Protein AF-A0A8S8XPI4-F1 (afdb_monomer_lite)

Secondary structure (DSSP, 8-state):
--HHHHHHHHHHTS-GGGGG-HHHHHHHHHHHTTTT--TT--HHHHHHHHHHHT-S------HHHHHHHHHHHHHHHTT-HHHHHHHHHHHHHHT-HHHHHHHHHHHHHS-HHHHT--HHHHHHHH--SS--HHHHHHHHHHHHHTTPPPPPHHHHHHHHT---

pLDDT: mean 89.31, std 11.93, range [50.69, 98.44]

Structure (mmCIF, N/CA/C/O backbone):
data_AF-A0A8S8XPI4-F1
#
_entry.id   AF-A0A8S8XPI4-F1
#
loop_
_atom_site.group_PDB
_atom_site.id
_atom_site.type_symbol
_atom_site.label_atom_id
_atom_site.label_alt_id
_atom_site.label_comp_id
_atom_site.label_asym_id
_atom_site.label_entity_id
_atom_site.label_seq_id
_atom_site.pdbx_PDB_ins_code
_atom_site.Cartn_x
_atom_site.Cartn_y
_atom_site.Cartn_z
_atom_site.occupancy
_atom_site.B_iso_or_equiv
_atom_site.auth_seq_id
_atom_site.auth_comp_id
_atom_site.auth_asym_id
_atom_site.auth_atom_id
_atom_site.pdbx_PDB_model_num
ATOM 1 N N . MET A 1 1 ? -1.863 -5.260 26.553 1.00 55.75 1 MET A N 1
ATOM 2 C CA . MET A 1 1 ? -2.569 -5.807 25.374 1.00 55.75 1 MET A CA 1
ATOM 3 C C . MET A 1 1 ? -1.590 -5.828 24.213 1.00 55.75 1 MET A C 1
ATOM 5 O O . MET A 1 1 ? -0.800 -4.896 24.119 1.00 55.75 1 MET A O 1
ATOM 9 N N . SER A 1 2 ? -1.575 -6.885 23.397 1.00 80.94 2 SER A N 1
ATOM 10 C CA . SER A 1 2 ? -0.706 -6.939 22.209 1.00 80.94 2 SER A CA 1
ATOM 11 C C . SER A 1 2 ? -1.088 -5.824 21.232 1.00 80.94 2 SER A C 1
ATOM 13 O O . SER A 1 2 ? -2.277 -5.561 21.057 1.00 80.94 2 SER A O 1
ATOM 15 N N . GLY A 1 3 ? -0.104 -5.186 20.592 1.00 82.06 3 GLY A N 1
ATOM 16 C CA . GLY A 1 3 ? -0.335 -4.135 19.594 1.00 82.06 3 GLY A CA 1
ATOM 17 C C . GLY A 1 3 ? -1.264 -4.569 18.455 1.00 82.06 3 GLY A C 1
ATOM 18 O O . GLY A 1 3 ? -2.069 -3.773 17.983 1.00 82.06 3 GLY A O 1
ATOM 19 N N . VAL A 1 4 ? -1.222 -5.857 18.102 1.00 88.12 4 VAL A N 1
ATOM 20 C CA . VAL A 1 4 ? -2.095 -6.479 17.096 1.00 88.12 4 VAL A CA 1
ATOM 21 C C . VAL A 1 4 ? -3.567 -6.455 17.518 1.00 88.12 4 VAL A C 1
ATOM 23 O O . VAL A 1 4 ? -4.424 -6.144 16.704 1.00 88.12 4 VAL A O 1
ATOM 26 N N . LEU A 1 5 ? -3.874 -6.728 18.792 1.00 90.00 5 LEU A N 1
ATOM 27 C CA . LEU A 1 5 ? -5.263 -6.743 19.274 1.00 90.00 5 LEU A CA 1
ATOM 28 C C . LEU A 1 5 ? -5.885 -5.344 19.237 1.00 90.00 5 LEU A C 1
ATOM 30 O O . LEU A 1 5 ? -7.033 -5.189 18.841 1.00 90.00 5 LEU A O 1
ATOM 34 N N . VAL A 1 6 ? -5.107 -4.327 19.616 1.00 93.31 6 VAL A N 1
ATOM 35 C CA . VAL A 1 6 ? -5.551 -2.925 19.570 1.00 93.31 6 VAL A CA 1
ATOM 36 C C . VAL A 1 6 ? -5.778 -2.478 18.125 1.00 93.31 6 VAL A C 1
ATOM 38 O O . VAL A 1 6 ? -6.725 -1.748 17.840 1.00 93.31 6 VAL A O 1
ATOM 41 N N . LEU A 1 7 ? -4.922 -2.925 17.202 1.00 95.62 7 LEU A N 1
ATOM 42 C CA . LEU A 1 7 ? -5.097 -2.671 15.777 1.00 95.62 7 LEU A CA 1
ATOM 43 C C . LEU A 1 7 ? -6.379 -3.315 15.249 1.00 95.62 7 LEU A C 1
ATOM 45 O O . LEU A 1 7 ? -7.143 -2.644 14.563 1.00 95.62 7 LEU A O 1
ATOM 49 N N . ASP A 1 8 ? -6.618 -4.584 15.565 1.00 95.38 8 ASP A N 1
ATOM 50 C CA . ASP A 1 8 ? -7.816 -5.291 15.114 1.00 95.38 8 ASP A CA 1
ATOM 51 C C . ASP A 1 8 ? -9.088 -4.603 15.611 1.00 95.38 8 ASP A C 1
ATOM 53 O O . ASP A 1 8 ? -9.970 -4.307 14.808 1.00 95.38 8 ASP A O 1
ATOM 57 N N . GLU A 1 9 ? -9.143 -4.238 16.894 1.00 96.56 9 GLU A N 1
ATOM 58 C CA . GLU A 1 9 ? -10.267 -3.490 17.465 1.00 96.56 9 GLU A CA 1
ATOM 59 C C . GLU A 1 9 ? -10.474 -2.143 16.748 1.00 96.56 9 GLU A C 1
ATOM 61 O O . GLU A 1 9 ? -11.595 -1.789 16.368 1.00 96.56 9 GLU A O 1
ATOM 66 N N . PHE A 1 10 ? -9.389 -1.407 16.482 1.00 97.38 10 PHE A N 1
ATOM 67 C CA . PHE A 1 10 ? -9.453 -0.158 15.725 1.00 97.38 10 PHE A CA 1
ATOM 68 C C . PHE A 1 10 ? -10.005 -0.369 14.310 1.00 97.38 10 PHE A C 1
ATOM 70 O O . PHE A 1 10 ? -10.870 0.398 13.877 1.00 97.38 10 PHE A O 1
ATOM 77 N N . LEU A 1 11 ? -9.529 -1.385 13.588 1.00 96.81 11 LEU A N 1
ATOM 78 C CA . LEU A 1 11 ? -9.939 -1.681 12.215 1.00 96.81 11 LEU A CA 1
ATOM 79 C C . LEU A 1 11 ? -11.391 -2.175 12.142 1.00 96.81 11 LEU A C 1
ATOM 81 O O . LEU A 1 11 ? -12.140 -1.764 11.253 1.00 96.81 11 LEU A O 1
ATOM 85 N N . GLU A 1 12 ? -11.820 -3.002 13.093 1.00 95.81 12 GLU A N 1
ATOM 86 C CA . GLU A 1 12 ? -13.197 -3.493 13.203 1.00 95.81 12 GLU A CA 1
ATOM 87 C C . GLU A 1 12 ? -14.186 -2.385 13.583 1.00 95.81 12 GLU A C 1
ATOM 89 O O . GLU A 1 12 ? -15.329 -2.388 13.117 1.00 95.81 12 GLU A O 1
ATOM 94 N N . SER A 1 13 ? -13.744 -1.389 14.357 1.00 96.62 13 SER A N 1
ATOM 95 C CA . SER A 1 13 ? -14.573 -0.229 14.710 1.00 96.62 13 SER A CA 1
ATOM 96 C C . SER A 1 13 ? -14.891 0.686 13.514 1.00 96.62 13 SER A C 1
ATOM 98 O O . SER A 1 13 ? -15.808 1.513 13.583 1.00 96.62 13 SER A O 1
ATOM 100 N N . GLN A 1 14 ? -14.168 0.552 12.393 1.00 97.31 14 GLN A N 1
ATOM 101 C CA . GLN A 1 14 ? -14.339 1.435 11.243 1.00 97.31 14 GLN A CA 1
ATOM 102 C C . GLN A 1 14 ? -15.680 1.197 10.534 1.00 97.31 14 GLN A C 1
ATOM 104 O O . GLN A 1 14 ? -16.047 0.069 10.194 1.00 97.31 14 GLN A O 1
ATOM 109 N N . PRO A 1 15 ? -16.431 2.261 10.199 1.00 94.81 15 PRO A N 1
ATOM 110 C CA . PRO A 1 15 ? -17.727 2.089 9.569 1.00 94.81 15 PRO A CA 1
ATOM 111 C C . PRO A 1 15 ? -17.552 1.604 8.128 1.00 94.81 15 PRO A C 1
ATOM 113 O O . PRO A 1 15 ? -16.850 2.239 7.347 1.00 94.81 15 PRO A O 1
ATOM 116 N N . LYS A 1 16 ? -18.302 0.574 7.709 1.00 91.75 16 LYS A N 1
ATOM 117 C CA . LYS A 1 16 ? -18.238 -0.049 6.361 1.00 91.75 16 LYS A CA 1
ATOM 118 C C . LYS A 1 16 ? -18.164 0.937 5.182 1.00 91.75 16 LYS A C 1
ATOM 120 O O . LYS A 1 16 ? -17.578 0.641 4.145 1.00 91.75 16 LYS A O 1
ATOM 125 N N . ARG A 1 17 ? -18.747 2.134 5.327 1.00 92.81 17 ARG A N 1
ATOM 126 C CA . ARG A 1 17 ? -18.700 3.221 4.332 1.00 92.81 17 ARG A CA 1
ATOM 127 C C . ARG A 1 17 ? -17.287 3.725 4.001 1.00 92.81 17 ARG A C 1
ATOM 129 O O . ARG A 1 17 ? -17.150 4.421 2.996 1.00 92.81 17 ARG A O 1
ATOM 136 N N . VAL A 1 18 ? -16.267 3.446 4.818 1.00 95.31 18 VAL A N 1
ATOM 137 C CA . VAL A 1 18 ? -14.879 3.843 4.517 1.00 95.31 18 VAL A CA 1
ATOM 138 C C . VAL A 1 18 ? -14.356 3.129 3.273 1.00 95.31 18 VAL A C 1
ATOM 140 O O . VAL A 1 18 ? -13.748 3.784 2.434 1.00 95.31 18 VAL A O 1
ATOM 143 N N . HIS A 1 19 ? -14.734 1.863 3.054 1.00 94.56 19 HIS A N 1
ATOM 144 C CA . HIS A 1 19 ? -14.336 1.077 1.874 1.00 94.56 19 HIS A CA 1
ATOM 145 C C . HIS A 1 19 ? -14.942 1.568 0.554 1.00 94.56 19 HIS A C 1
ATOM 147 O O . HIS A 1 19 ? -14.564 1.097 -0.510 1.00 94.56 19 HIS A O 1
ATOM 153 N N . LYS A 1 20 ? -15.853 2.549 0.594 1.00 94.31 20 LYS A N 1
ATOM 154 C CA . LYS A 1 20 ? -16.388 3.207 -0.608 1.00 94.31 20 LYS A CA 1
ATOM 155 C C . LYS A 1 20 ? -15.500 4.354 -1.108 1.00 94.31 20 LYS A C 1
ATOM 157 O O . LYS A 1 20 ? -15.843 5.007 -2.088 1.00 94.31 20 LYS A O 1
ATOM 162 N N . SER A 1 21 ? -14.412 4.689 -0.409 1.00 96.38 21 SER A N 1
ATOM 163 C CA . SER A 1 21 ? -13.570 5.836 -0.754 1.00 96.38 21 SER A CA 1
ATOM 164 C C . SER A 1 21 ? -12.109 5.606 -0.389 1.00 96.38 21 SER A C 1
ATOM 166 O O . SER A 1 21 ? -11.760 5.523 0.786 1.00 96.38 21 SER A O 1
ATOM 168 N N . HIS A 1 22 ? -11.240 5.632 -1.401 1.00 97.50 22 HIS A N 1
ATOM 169 C CA . HIS A 1 22 ? -9.793 5.497 -1.219 1.00 97.50 22 HIS A CA 1
ATOM 170 C C . HIS A 1 22 ? -9.244 6.590 -0.296 1.00 97.50 22 HIS A C 1
ATOM 172 O O . HIS A 1 22 ? -8.438 6.303 0.574 1.00 97.50 22 HIS A O 1
ATOM 178 N N . ARG A 1 23 ? -9.763 7.823 -0.386 1.00 97.69 23 ARG A N 1
ATOM 179 C CA . ARG A 1 23 ? -9.364 8.930 0.501 1.00 97.69 23 ARG A CA 1
ATOM 180 C C . ARG A 1 23 ? -9.719 8.679 1.964 1.00 97.69 23 ARG A C 1
ATOM 182 O O . ARG A 1 23 ? -8.986 9.103 2.849 1.00 97.69 23 ARG A O 1
ATOM 189 N N . LYS A 1 24 ? -10.852 8.017 2.235 1.00 97.69 24 LYS A N 1
ATOM 190 C CA . LYS A 1 24 ? -11.227 7.641 3.608 1.00 97.69 24 LYS A CA 1
ATOM 191 C C . LYS A 1 24 ? -10.327 6.520 4.114 1.00 97.69 24 LYS A C 1
ATOM 193 O O . LYS A 1 24 ? -9.806 6.646 5.215 1.00 97.69 24 LYS A O 1
ATOM 198 N N . LEU A 1 25 ? -10.087 5.493 3.298 1.00 97.94 25 LEU A N 1
ATOM 199 C CA . LEU A 1 25 ? -9.149 4.421 3.643 1.00 97.94 25 LEU A CA 1
ATOM 200 C C . LEU A 1 25 ? -7.736 4.956 3.897 1.00 97.94 25 LEU A C 1
ATOM 202 O O . LEU A 1 25 ? -7.134 4.595 4.896 1.00 97.94 25 LEU A O 1
ATOM 206 N N . ALA A 1 26 ? -7.240 5.884 3.077 1.00 98.00 26 ALA A N 1
ATOM 207 C CA . ALA A 1 26 ? -5.919 6.485 3.250 1.00 98.00 26 ALA A CA 1
ATOM 208 C C . ALA A 1 26 ? -5.761 7.235 4.586 1.00 98.00 26 ALA A C 1
ATOM 210 O O . ALA A 1 26 ? -4.646 7.320 5.105 1.00 98.00 26 ALA A O 1
ATOM 211 N N . ARG A 1 27 ? -6.853 7.781 5.147 1.00 97.88 27 ARG A N 1
ATOM 212 C CA . ARG A 1 27 ? -6.864 8.384 6.492 1.00 97.88 27 ARG A CA 1
ATOM 213 C C . ARG A 1 27 ? -6.853 7.315 7.579 1.00 97.88 27 ARG A C 1
ATOM 215 O O . ARG A 1 27 ? -5.968 7.347 8.421 1.00 97.88 27 ARG A O 1
ATOM 222 N N . VAL A 1 28 ? -7.754 6.335 7.487 1.00 98.00 28 VAL A N 1
ATOM 223 C CA . VAL A 1 28 ? -7.835 5.204 8.431 1.00 98.00 28 VAL A CA 1
ATOM 224 C C . VAL A 1 28 ? -6.490 4.491 8.548 1.00 98.00 28 VAL A C 1
ATOM 226 O O . VAL A 1 28 ? -5.975 4.289 9.637 1.00 98.00 28 VAL A O 1
ATOM 229 N N . VAL A 1 29 ? -5.880 4.165 7.414 1.00 97.50 29 VAL A N 1
ATOM 230 C CA . VAL A 1 29 ? -4.572 3.513 7.348 1.00 97.50 29 VAL A CA 1
ATOM 231 C C . VAL A 1 29 ? -3.478 4.378 7.988 1.00 97.50 29 VAL A C 1
ATOM 233 O O . VAL A 1 29 ? -2.638 3.872 8.726 1.00 97.50 29 VAL A O 1
ATOM 236 N N . ARG A 1 30 ? -3.505 5.700 7.763 1.00 96.56 30 ARG A N 1
ATOM 237 C CA . ARG A 1 30 ? -2.521 6.627 8.343 1.00 96.56 30 ARG A CA 1
ATOM 238 C C . ARG A 1 30 ? -2.616 6.720 9.867 1.00 96.56 30 ARG A C 1
ATOM 240 O O . ARG A 1 30 ? -1.595 6.971 10.511 1.00 96.56 30 ARG A O 1
ATOM 247 N N . GLU A 1 31 ? -3.821 6.552 10.406 1.00 96.50 31 GLU A N 1
ATOM 248 C CA . GLU A 1 31 ? -4.108 6.446 11.840 1.00 96.50 31 GLU A CA 1
ATOM 249 C C . GLU A 1 31 ? -3.747 5.061 12.398 1.00 96.50 31 GLU A C 1
ATOM 251 O O . GLU A 1 31 ? -3.311 4.968 13.542 1.00 96.50 31 GLU A O 1
ATOM 256 N N . ALA A 1 32 ? -3.857 4.008 11.582 1.00 96.69 32 ALA A N 1
ATOM 257 C CA . ALA A 1 32 ? -3.524 2.637 11.961 1.00 96.69 32 ALA A CA 1
ATOM 258 C C . ALA A 1 32 ? -2.014 2.389 12.096 1.00 96.69 32 ALA A C 1
ATOM 260 O O . ALA A 1 32 ? -1.602 1.631 12.964 1.00 96.69 32 ALA A O 1
ATOM 261 N N . TYR A 1 33 ? -1.178 3.031 11.274 1.00 94.88 33 TYR A N 1
ATOM 262 C CA . TYR A 1 33 ? 0.277 2.824 11.283 1.00 94.88 33 TYR A CA 1
ATOM 263 C C . TYR A 1 33 ? 0.961 2.902 12.658 1.00 94.88 33 TYR A C 1
ATOM 265 O O . TYR A 1 33 ? 1.755 2.012 12.958 1.00 94.88 33 TYR A O 1
ATOM 273 N N . PRO A 1 34 ? 0.719 3.915 13.511 1.00 92.25 34 PRO A N 1
ATOM 274 C CA . PRO A 1 34 ? 1.345 3.960 14.831 1.00 92.25 34 PRO A CA 1
ATOM 275 C C . PRO A 1 34 ? 0.801 2.905 15.810 1.00 92.25 34 PRO A C 1
ATOM 277 O O . PRO A 1 34 ? 1.402 2.695 16.864 1.00 92.25 34 PRO A O 1
ATOM 280 N N . ILE A 1 35 ? -0.326 2.250 15.509 1.00 92.06 35 ILE A N 1
ATOM 281 C CA . ILE A 1 35 ? -0.915 1.244 16.394 1.00 92.06 35 ILE A CA 1
ATOM 282 C C . ILE A 1 35 ? -0.041 -0.009 16.365 1.00 92.06 35 ILE A C 1
ATOM 284 O O . ILE A 1 35 ? 0.243 -0.570 15.313 1.00 92.06 35 ILE A O 1
ATOM 288 N N . GLY A 1 36 ? 0.409 -0.446 17.538 1.00 82.38 36 GLY A N 1
ATOM 289 C CA . GLY A 1 36 ? 1.301 -1.598 17.663 1.00 82.38 36 GLY A CA 1
ATOM 290 C C . GLY A 1 36 ? 2.773 -1.303 17.378 1.00 82.38 36 GLY A C 1
ATOM 291 O O . GLY A 1 36 ? 3.589 -2.216 17.476 1.00 82.38 36 GLY A O 1
ATOM 292 N N . VAL A 1 37 ? 3.135 -0.040 17.125 1.00 84.69 37 VAL A N 1
ATOM 293 C CA . VAL A 1 37 ? 4.536 0.389 17.145 1.00 84.69 37 VAL A CA 1
ATOM 294 C C . VAL A 1 37 ? 5.087 0.243 18.572 1.00 84.69 37 VAL A C 1
ATOM 296 O O . VAL A 1 37 ? 4.533 0.841 19.500 1.00 84.69 37 VAL A O 1
ATOM 299 N N . PRO A 1 38 ? 6.167 -0.533 18.793 1.00 75.75 38 PRO A N 1
ATOM 300 C CA . PRO A 1 38 ? 6.763 -0.677 20.115 1.00 75.75 38 PRO A CA 1
ATOM 301 C C . PRO A 1 38 ? 7.211 0.672 20.693 1.00 75.75 38 PRO A C 1
ATOM 303 O O . PRO A 1 38 ? 7.845 1.476 20.013 1.00 75.75 38 PRO A O 1
ATOM 306 N N . ALA A 1 39 ? 6.953 0.900 21.984 1.00 66.81 39 ALA A N 1
ATOM 307 C CA . ALA A 1 39 ? 7.248 2.168 22.665 1.00 66.81 39 ALA A CA 1
ATOM 308 C C . ALA A 1 39 ? 8.739 2.583 22.646 1.00 66.81 39 ALA A C 1
ATOM 310 O O . ALA A 1 39 ? 9.059 3.736 22.923 1.00 66.81 39 ALA A O 1
ATOM 311 N N . LEU A 1 40 ? 9.646 1.655 22.318 1.00 60.53 40 LEU A N 1
ATOM 312 C CA . LEU A 1 40 ? 11.096 1.863 22.257 1.00 60.53 40 LEU A CA 1
ATOM 313 C C . LEU A 1 40 ? 11.621 2.261 20.867 1.00 60.53 40 LEU A C 1
ATOM 315 O O . LEU A 1 40 ? 12.836 2.355 20.693 1.00 60.53 40 LEU A O 1
ATOM 319 N N . ILE A 1 41 ? 10.762 2.519 19.873 1.00 61.44 41 ILE A N 1
ATOM 320 C CA . ILE A 1 41 ? 11.241 3.081 18.605 1.00 61.44 41 ILE A CA 1
ATOM 321 C C . ILE A 1 41 ? 11.746 4.506 18.852 1.00 61.44 41 ILE A C 1
ATOM 323 O O . ILE A 1 41 ? 10.984 5.430 19.139 1.00 61.44 41 ILE A O 1
ATOM 327 N N . MET A 1 42 ? 13.065 4.682 18.735 1.00 55.97 42 MET A N 1
ATOM 328 C CA . MET A 1 42 ? 13.738 5.978 18.783 1.00 55.97 42 MET A CA 1
ATOM 329 C C . MET A 1 42 ? 13.232 6.864 17.635 1.00 55.97 42 MET A C 1
ATOM 331 O O . MET A 1 42 ? 13.738 6.831 16.509 1.00 55.97 42 MET A O 1
ATOM 335 N N . LYS A 1 43 ? 12.209 7.667 17.936 1.00 58.25 43 LYS A N 1
ATOM 336 C CA . LYS A 1 43 ? 11.526 8.568 16.997 1.00 58.25 43 LYS A CA 1
ATOM 337 C C . LYS A 1 43 ? 12.507 9.501 16.274 1.00 58.25 43 LYS A C 1
ATOM 339 O O . LYS A 1 43 ? 12.443 9.646 15.062 1.00 58.25 43 LYS A O 1
ATOM 344 N N . SER A 1 44 ? 13.510 10.018 16.990 1.00 54.62 44 SER A N 1
ATOM 345 C CA . SER A 1 44 ? 14.521 10.933 16.441 1.00 54.62 44 SER A CA 1
ATOM 346 C C . SER A 1 44 ? 15.442 10.312 15.382 1.00 54.62 44 SER A C 1
ATOM 348 O O . SER A 1 44 ? 15.859 11.013 14.461 1.00 54.62 44 SER A O 1
ATOM 350 N N . SER A 1 45 ? 15.766 9.020 15.479 1.00 50.69 45 SER A N 1
ATOM 351 C CA . SER A 1 45 ? 16.596 8.328 14.477 1.00 50.69 45 SER A CA 1
ATOM 352 C C . SER A 1 45 ? 15.781 7.872 13.276 1.00 50.69 45 SER A C 1
ATOM 354 O O . SER A 1 45 ? 16.252 7.951 12.145 1.00 50.69 45 SER A O 1
ATOM 356 N N . THR A 1 46 ? 14.545 7.452 13.529 1.00 58.53 46 THR A N 1
ATOM 357 C CA . THR A 1 46 ? 13.572 7.032 12.512 1.00 58.53 46 THR A CA 1
ATOM 358 C C . THR A 1 46 ? 13.204 8.209 11.599 1.00 58.53 46 THR A C 1
ATOM 360 O O . THR A 1 46 ? 13.264 8.082 10.375 1.00 58.53 46 THR A O 1
ATOM 363 N N . ASP A 1 47 ? 12.964 9.389 12.185 1.00 57.09 47 ASP A N 1
ATOM 364 C CA . ASP A 1 47 ? 12.683 10.630 11.451 1.00 57.09 47 ASP A CA 1
ATOM 365 C C . ASP A 1 47 ? 13.891 11.105 10.620 1.00 57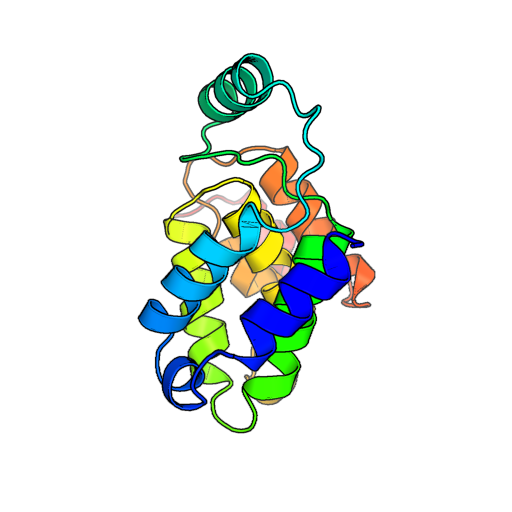.09 47 ASP A C 1
ATOM 367 O O . ASP A 1 47 ? 13.738 11.518 9.469 1.00 57.09 47 ASP A O 1
ATOM 371 N N . ARG A 1 48 ? 15.115 11.015 11.166 1.00 53.19 48 ARG A N 1
ATOM 372 C CA . ARG A 1 48 ? 16.341 11.424 10.453 1.00 53.19 48 ARG A CA 1
ATOM 373 C C . ARG A 1 48 ? 16.670 10.512 9.270 1.00 53.19 48 ARG A C 1
ATOM 375 O O . ARG A 1 48 ? 17.049 11.024 8.221 1.00 53.19 48 ARG A O 1
ATOM 382 N N . LEU A 1 49 ? 16.500 9.197 9.421 1.00 56.84 49 LEU A N 1
ATOM 383 C CA . LEU A 1 49 ? 16.725 8.226 8.344 1.00 56.84 49 LEU A CA 1
ATOM 384 C C . LEU A 1 49 ? 15.672 8.349 7.232 1.00 56.84 49 LEU A C 1
ATOM 386 O O . LEU A 1 49 ? 16.025 8.297 6.054 1.00 56.84 49 LEU A O 1
ATOM 390 N N . GLY A 1 50 ? 14.402 8.579 7.592 1.00 57.59 50 GLY A N 1
ATOM 391 C CA . GLY A 1 50 ? 13.316 8.777 6.627 1.00 57.59 50 GLY A CA 1
ATOM 392 C C . GLY A 1 50 ? 13.527 10.003 5.735 1.00 57.59 50 GLY A C 1
ATOM 393 O O . GLY A 1 50 ? 13.443 9.893 4.512 1.00 57.59 50 GLY A O 1
ATOM 394 N N . ALA A 1 51 ? 13.893 11.146 6.328 1.00 58.94 51 ALA A N 1
ATOM 395 C CA . ALA A 1 51 ? 14.147 12.379 5.580 1.00 58.94 51 ALA A CA 1
ATOM 396 C C . ALA A 1 51 ? 15.368 12.271 4.647 1.00 58.94 51 ALA A C 1
ATOM 398 O O . ALA A 1 51 ? 15.333 12.785 3.531 1.00 58.94 51 ALA A O 1
ATOM 399 N N . SER A 1 52 ? 16.432 11.569 5.062 1.00 60.25 52 SER A N 1
ATOM 400 C CA . SER A 1 52 ? 17.602 11.332 4.200 1.00 60.25 52 SER A CA 1
ATOM 401 C C . SER A 1 52 ? 17.333 10.369 3.040 1.00 60.25 52 SER A C 1
ATOM 403 O O . SER A 1 52 ? 18.037 10.429 2.035 1.00 60.25 52 SER A O 1
ATOM 405 N N . ALA A 1 53 ? 16.328 9.497 3.167 1.00 69.12 53 ALA A N 1
ATOM 406 C CA . ALA A 1 53 ? 15.959 8.527 2.139 1.00 69.12 53 ALA A CA 1
ATOM 407 C C . ALA A 1 53 ? 14.962 9.083 1.106 1.00 69.12 53 ALA A C 1
ATOM 409 O O . ALA A 1 53 ? 14.792 8.474 0.059 1.00 69.12 53 ALA A O 1
ATOM 410 N N . GLY A 1 54 ? 14.340 10.242 1.362 1.00 81.75 54 GLY A N 1
ATOM 411 C CA . GLY A 1 54 ? 13.371 10.871 0.455 1.00 81.75 54 GLY A CA 1
ATOM 412 C C . GLY A 1 54 ? 11.899 10.584 0.770 1.00 81.75 54 GLY A C 1
ATOM 413 O O . GLY A 1 54 ? 11.030 11.058 0.043 1.00 81.75 54 GLY A O 1
ATOM 414 N N . TYR A 1 55 ? 11.602 9.875 1.864 1.00 88.75 55 TYR A N 1
ATOM 415 C CA . TYR A 1 55 ? 10.226 9.625 2.301 1.00 88.75 55 TYR A CA 1
ATOM 416 C C . TYR A 1 55 ? 9.591 10.862 2.948 1.00 88.75 55 TYR A C 1
ATOM 418 O O . TYR A 1 55 ? 10.249 11.622 3.661 1.00 88.75 55 TYR A O 1
ATOM 426 N N . SER A 1 56 ? 8.277 11.024 2.777 1.00 89.94 56 SER A N 1
ATOM 427 C CA . SER A 1 56 ? 7.511 12.115 3.396 1.00 89.94 56 SER A CA 1
ATOM 428 C C . SER A 1 56 ? 7.262 11.909 4.896 1.00 89.94 56 SER A C 1
ATOM 430 O O . SER A 1 56 ? 7.052 12.876 5.628 1.00 89.94 56 SER A O 1
ATOM 432 N N . PHE A 1 57 ? 7.286 10.657 5.366 1.00 89.19 57 PHE A N 1
ATOM 433 C CA . PHE A 1 57 ? 7.264 10.289 6.780 1.00 89.19 57 PHE A CA 1
ATOM 434 C C . PHE A 1 57 ? 7.783 8.862 6.993 1.00 89.19 57 PHE A C 1
ATOM 436 O O . PHE A 1 57 ? 7.783 8.045 6.070 1.00 89.19 57 PHE A O 1
ATOM 443 N N . HIS A 1 58 ? 8.166 8.559 8.234 1.00 89.00 58 HIS A N 1
ATOM 444 C CA . HIS A 1 58 ? 8.475 7.210 8.698 1.00 89.00 58 HIS A CA 1
ATOM 445 C C . HIS A 1 58 ? 8.067 7.063 10.172 1.00 89.00 58 HIS A C 1
ATOM 447 O O . HIS A 1 58 ? 8.531 7.811 11.026 1.00 89.00 58 HIS A O 1
ATOM 453 N N . LEU A 1 59 ? 7.166 6.130 10.472 1.00 87.56 59 LEU A N 1
ATOM 454 C CA . LEU A 1 59 ? 6.558 5.945 11.798 1.00 87.56 59 LEU A CA 1
ATOM 455 C C . LEU A 1 59 ? 7.103 4.730 12.553 1.00 87.56 59 LEU A C 1
ATOM 457 O O . LEU A 1 59 ? 6.874 4.611 13.755 1.00 87.56 59 LEU A O 1
ATOM 461 N N . GLY A 1 60 ? 7.824 3.846 11.864 1.00 88.25 60 GLY A N 1
ATOM 462 C CA . GLY A 1 60 ? 8.404 2.644 12.455 1.00 88.25 60 GLY A CA 1
ATOM 463 C C . GLY A 1 60 ? 7.405 1.497 12.579 1.00 88.25 60 GLY A C 1
ATOM 464 O O . GLY A 1 60 ? 7.562 0.648 13.452 1.00 88.25 60 GLY A O 1
ATOM 465 N N . THR A 1 61 ? 6.369 1.467 11.738 1.00 91.19 61 THR A N 1
ATOM 466 C CA . THR A 1 61 ? 5.365 0.395 11.757 1.00 91.19 61 THR A CA 1
ATOM 467 C C . THR A 1 61 ? 6.000 -0.951 11.398 1.00 91.19 61 THR A C 1
ATOM 469 O O . THR A 1 61 ? 6.588 -1.063 10.319 1.00 91.19 61 THR A O 1
ATOM 472 N N . PRO A 1 62 ? 5.895 -1.970 12.271 1.00 91.19 62 PRO A N 1
ATOM 473 C CA . PRO A 1 62 ? 6.374 -3.317 11.972 1.00 91.19 62 PRO A CA 1
ATOM 474 C C . PRO A 1 62 ? 5.672 -3.951 10.758 1.00 91.19 62 PRO A C 1
ATOM 476 O O . PRO A 1 62 ? 4.506 -3.661 10.479 1.00 91.19 62 PRO A O 1
ATOM 479 N N . ASP A 1 63 ? 6.366 -4.844 10.046 1.00 91.12 63 ASP A N 1
ATOM 480 C CA . ASP A 1 63 ? 5.842 -5.498 8.833 1.00 91.12 63 ASP A CA 1
ATOM 481 C C . ASP A 1 63 ? 4.583 -6.337 9.107 1.00 91.12 63 ASP A C 1
ATOM 483 O O . ASP A 1 63 ? 3.629 -6.305 8.334 1.00 91.12 63 ASP A O 1
ATOM 487 N N . ASP A 1 64 ? 4.519 -7.033 10.244 1.00 93.06 64 ASP A N 1
ATOM 488 C CA . ASP A 1 64 ? 3.349 -7.817 10.647 1.00 93.06 64 ASP A CA 1
ATOM 489 C C . ASP A 1 64 ? 2.098 -6.943 10.831 1.00 93.06 64 ASP A C 1
ATOM 491 O O . ASP A 1 64 ? 1.000 -7.342 10.434 1.00 93.06 64 ASP A O 1
ATOM 495 N N . ILE A 1 65 ? 2.267 -5.714 11.332 1.00 95.25 65 ILE A N 1
ATOM 496 C CA . ILE A 1 65 ? 1.191 -4.721 11.419 1.00 95.25 65 ILE A CA 1
ATOM 497 C C . ILE A 1 65 ? 0.755 -4.259 10.022 1.00 95.25 65 ILE A C 1
ATOM 499 O O . ILE A 1 65 ? -0.444 -4.220 9.735 1.00 95.25 65 ILE A O 1
ATOM 503 N N . LEU A 1 66 ? 1.698 -3.968 9.118 1.00 96.81 66 LEU A N 1
ATOM 504 C CA . LEU A 1 66 ? 1.376 -3.580 7.738 1.00 96.81 66 LEU A CA 1
ATOM 505 C C . LEU A 1 66 ? 0.634 -4.693 6.988 1.00 96.81 66 LEU A C 1
ATOM 507 O O . LEU A 1 66 ? -0.378 -4.425 6.335 1.00 96.81 66 LEU A O 1
ATOM 511 N N . ARG A 1 67 ? 1.066 -5.951 7.134 1.00 96.75 67 ARG A N 1
ATOM 512 C CA . ARG A 1 67 ? 0.372 -7.115 6.561 1.00 96.75 67 ARG A CA 1
ATOM 513 C C . ARG A 1 67 ? -1.027 -7.291 7.141 1.00 96.75 67 ARG A C 1
ATOM 515 O O . ARG A 1 67 ? -1.952 -7.627 6.400 1.00 96.75 67 ARG A O 1
ATOM 522 N N . ARG A 1 68 ? -1.219 -7.026 8.438 1.00 97.31 68 ARG A N 1
ATOM 523 C CA . ARG A 1 68 ? -2.546 -7.062 9.071 1.00 97.31 68 ARG A CA 1
ATOM 524 C C . ARG A 1 68 ? -3.479 -5.999 8.488 1.00 97.31 68 ARG A C 1
ATOM 526 O O . ARG A 1 68 ? -4.612 -6.322 8.133 1.00 97.31 68 ARG A O 1
ATOM 533 N N . ILE A 1 69 ? -2.987 -4.771 8.300 1.00 98.25 69 ILE A N 1
ATOM 534 C CA . ILE A 1 69 ? -3.734 -3.687 7.641 1.00 98.25 69 ILE A CA 1
ATOM 535 C C . ILE A 1 69 ? -4.083 -4.071 6.194 1.00 98.25 69 ILE A C 1
ATOM 537 O O . ILE A 1 69 ? -5.236 -3.922 5.785 1.00 98.25 69 ILE A O 1
ATOM 541 N N . ALA A 1 70 ? -3.126 -4.602 5.425 1.00 98.06 70 ALA A N 1
ATOM 542 C CA . ALA A 1 70 ? -3.351 -5.048 4.048 1.00 98.06 70 ALA A CA 1
ATOM 543 C C . ALA A 1 70 ? -4.436 -6.134 3.969 1.00 98.06 70 ALA A C 1
ATOM 545 O O . ALA A 1 70 ? -5.372 -6.028 3.174 1.00 98.06 70 ALA A O 1
ATOM 546 N N . SER A 1 71 ? -4.357 -7.139 4.845 1.00 97.19 71 SER A N 1
ATOM 547 C CA . SER A 1 71 ? -5.349 -8.212 4.941 1.00 97.19 71 SER A CA 1
ATOM 548 C C . SER A 1 71 ? -6.750 -7.669 5.232 1.00 97.19 71 SER A C 1
ATOM 550 O O . SER A 1 71 ? -7.713 -8.029 4.547 1.00 97.19 71 SER A O 1
ATOM 552 N N . TRP A 1 72 ? -6.874 -6.737 6.183 1.00 97.62 72 TRP A N 1
ATOM 553 C CA . TRP A 1 72 ? -8.149 -6.089 6.488 1.00 97.62 72 TRP A CA 1
ATOM 554 C C . TRP A 1 72 ? -8.714 -5.322 5.284 1.00 97.62 72 TRP A C 1
ATOM 556 O O . TRP A 1 72 ? -9.899 -5.475 4.971 1.00 97.62 72 TRP A O 1
ATOM 566 N N . LEU A 1 73 ? -7.879 -4.553 4.573 1.00 97.81 73 LEU A N 1
ATOM 567 C CA . LEU A 1 73 ? -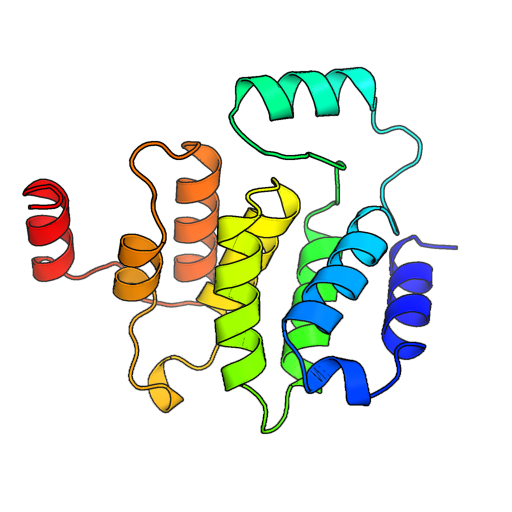8.278 -3.804 3.376 1.00 97.81 73 LEU A CA 1
ATOM 568 C C . LEU A 1 73 ? -8.838 -4.724 2.284 1.00 97.81 73 LEU A C 1
ATOM 570 O O . LEU A 1 73 ? -9.932 -4.467 1.774 1.00 97.81 73 LEU A O 1
ATOM 574 N N . ILE A 1 74 ? -8.105 -5.791 1.954 1.00 95.50 74 ILE A N 1
ATOM 575 C CA . ILE A 1 74 ? -8.457 -6.746 0.894 1.00 95.50 74 ILE A CA 1
ATOM 576 C C . ILE A 1 74 ? -9.737 -7.501 1.262 1.00 95.50 74 ILE A C 1
ATOM 578 O O . ILE A 1 74 ? -10.684 -7.541 0.474 1.00 95.50 74 ILE A O 1
ATOM 582 N N . THR A 1 75 ? -9.815 -8.012 2.493 1.00 94.25 75 THR A N 1
ATOM 583 C CA . THR A 1 75 ? -10.971 -8.777 2.991 1.00 94.25 75 THR A CA 1
ATOM 584 C C . THR A 1 75 ? -12.271 -7.971 2.918 1.00 94.25 75 THR A C 1
ATOM 586 O O . THR A 1 75 ? -13.335 -8.501 2.587 1.00 94.25 75 THR A O 1
ATOM 589 N N . HIS A 1 76 ? -12.209 -6.667 3.197 1.00 93.50 76 HIS A N 1
ATOM 590 C CA . HIS A 1 76 ? -13.396 -5.817 3.284 1.00 93.50 76 HIS A CA 1
ATOM 591 C C . HIS A 1 76 ? -13.753 -5.083 1.986 1.00 93.50 76 HIS A C 1
ATOM 593 O O . HIS A 1 76 ? -14.853 -4.526 1.892 1.00 93.50 76 HIS A O 1
ATOM 599 N N . ALA A 1 77 ? -12.885 -5.092 0.970 1.00 88.69 77 ALA A N 1
ATOM 600 C CA . ALA A 1 77 ? -13.154 -4.420 -0.300 1.00 88.69 77 ALA A CA 1
ATOM 601 C C . ALA A 1 77 ? -14.355 -5.014 -1.048 1.00 88.69 77 ALA A C 1
ATOM 603 O O . ALA A 1 77 ? -15.133 -4.258 -1.636 1.00 88.69 77 ALA A O 1
ATOM 604 N N . LYS A 1 78 ? -14.575 -6.336 -0.965 1.00 85.62 78 LYS A N 1
ATOM 605 C CA . LYS A 1 78 ? -15.658 -7.048 -1.669 1.00 85.62 78 LYS A CA 1
ATOM 606 C C . LYS A 1 78 ? -15.688 -6.665 -3.158 1.00 85.62 78 LYS A C 1
ATOM 608 O O . LYS A 1 78 ? -14.716 -6.908 -3.862 1.00 85.62 78 LYS A O 1
ATOM 613 N N . SER A 1 79 ? -16.771 -6.037 -3.622 1.00 83.00 79 SER A N 1
ATOM 614 C CA . SER A 1 79 ? -16.953 -5.562 -4.998 1.00 83.00 79 SER A CA 1
ATOM 615 C C . SER A 1 79 ? -16.260 -4.228 -5.307 1.00 83.00 79 SER A C 1
ATOM 617 O O . SER A 1 79 ? -16.276 -3.810 -6.454 1.00 83.00 79 SER A O 1
ATOM 619 N N . ASN A 1 80 ? -15.683 -3.540 -4.317 1.00 87.94 80 ASN A N 1
ATOM 620 C CA . ASN A 1 80 ? -15.059 -2.219 -4.473 1.00 87.94 80 ASN A CA 1
ATOM 621 C C . ASN A 1 80 ? -13.539 -2.326 -4.708 1.00 87.94 80 ASN A C 1
ATOM 623 O O . ASN A 1 80 ? -12.759 -1.579 -4.115 1.00 87.94 80 ASN A O 1
ATOM 627 N N . GLN A 1 81 ? -13.092 -3.292 -5.513 1.00 89.25 81 GLN A N 1
ATOM 628 C CA . GLN A 1 81 ? -11.661 -3.533 -5.766 1.00 89.25 81 GLN A CA 1
ATOM 629 C C . GLN A 1 81 ? -10.977 -2.324 -6.427 1.00 89.25 81 GLN A C 1
ATOM 631 O O . GLN A 1 81 ? -9.840 -1.979 -6.118 1.00 89.25 81 GLN A O 1
ATOM 636 N N . ASP A 1 82 ? -11.711 -1.598 -7.267 1.00 94.25 82 ASP A N 1
ATOM 637 C CA . ASP A 1 82 ? -11.338 -0.316 -7.868 1.00 94.25 82 ASP A CA 1
ATOM 638 C C . ASP A 1 82 ? -10.967 0.759 -6.831 1.00 94.25 82 ASP A C 1
ATOM 640 O O . ASP A 1 82 ? -10.102 1.606 -7.081 1.00 94.25 82 ASP A O 1
ATOM 644 N N . VAL A 1 83 ? -11.555 0.708 -5.632 1.00 96.88 83 VAL A N 1
ATOM 645 C CA . VAL A 1 83 ? -11.173 1.591 -4.526 1.00 96.88 83 VAL A CA 1
ATOM 646 C C . VAL A 1 83 ? -9.775 1.255 -4.007 1.00 96.88 83 VAL A C 1
ATOM 648 O O . VAL A 1 83 ? -9.020 2.182 -3.707 1.00 96.88 83 VAL A O 1
ATOM 651 N N . LEU A 1 84 ? -9.403 -0.026 -3.934 1.00 97.56 84 LEU A N 1
ATOM 652 C CA . LEU A 1 84 ? -8.068 -0.435 -3.492 1.00 97.56 84 LEU A CA 1
ATOM 653 C C . LEU A 1 84 ? -6.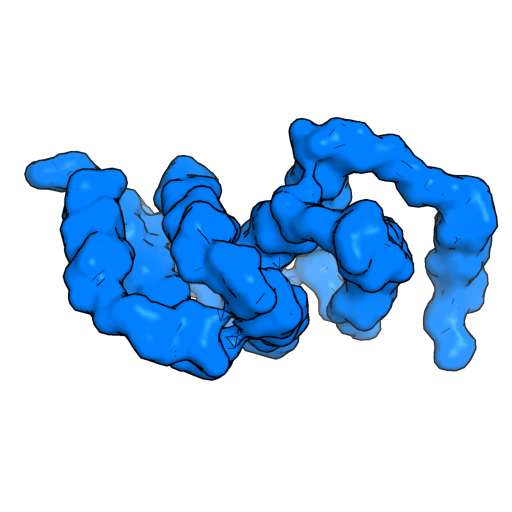988 -0.076 -4.514 1.00 97.56 84 LEU A C 1
ATOM 655 O O . LEU A 1 84 ? -5.939 0.425 -4.120 1.00 97.56 84 LEU A O 1
ATOM 659 N N . TRP A 1 85 ? -7.268 -0.202 -5.814 1.00 96.94 85 TRP A N 1
ATOM 660 C CA . TRP A 1 85 ? -6.353 0.270 -6.862 1.00 96.94 85 TRP A CA 1
ATOM 661 C C . TRP A 1 85 ? -6.067 1.772 -6.752 1.00 96.94 85 TRP A C 1
ATOM 663 O O . TRP A 1 85 ? -4.925 2.215 -6.887 1.00 96.94 85 TRP A O 1
ATOM 673 N N . ARG A 1 86 ? -7.100 2.577 -6.473 1.00 97.56 86 ARG A N 1
ATOM 674 C CA . ARG A 1 86 ? -6.940 4.023 -6.242 1.00 97.56 86 ARG A CA 1
ATOM 675 C C . ARG A 1 86 ? -6.202 4.313 -4.938 1.00 97.56 86 ARG A C 1
ATOM 677 O O . ARG A 1 86 ? -5.395 5.234 -4.906 1.00 97.56 86 ARG A O 1
ATOM 684 N N . LEU A 1 87 ? -6.460 3.537 -3.884 1.00 98.44 87 LEU A N 1
ATOM 685 C CA . LEU A 1 87 ? -5.748 3.650 -2.611 1.00 98.44 87 LEU A CA 1
ATOM 686 C C . LEU A 1 87 ? -4.256 3.372 -2.793 1.00 98.44 87 LEU A C 1
ATOM 688 O O . LEU A 1 87 ? -3.452 4.197 -2.392 1.00 98.44 87 LEU A O 1
ATOM 692 N N . MET A 1 88 ? -3.888 2.269 -3.441 1.00 97.69 88 MET A N 1
ATOM 693 C CA . MET A 1 88 ? -2.497 1.907 -3.723 1.00 97.69 88 MET A CA 1
ATOM 694 C C . MET A 1 88 ? -1.733 3.060 -4.402 1.00 97.69 88 MET A C 1
ATOM 696 O O . MET A 1 88 ? -0.650 3.437 -3.949 1.00 97.69 88 MET A O 1
ATOM 700 N N . ARG A 1 89 ? -2.323 3.680 -5.436 1.00 96.69 89 ARG A N 1
ATOM 701 C CA . ARG A 1 89 ? -1.732 4.846 -6.123 1.00 96.69 89 ARG A CA 1
ATOM 702 C C . ARG A 1 89 ? -1.625 6.076 -5.214 1.00 96.69 89 ARG A C 1
ATOM 704 O O . ARG A 1 89 ? -0.600 6.749 -5.228 1.00 96.69 89 ARG A O 1
ATOM 711 N N . GLU A 1 90 ? -2.657 6.356 -4.419 1.00 97.38 90 GLU A N 1
ATOM 712 C CA . GLU A 1 90 ? -2.666 7.466 -3.454 1.00 97.38 90 GLU A CA 1
ATOM 713 C C . GLU A 1 90 ? -1.572 7.300 -2.387 1.00 97.38 90 GLU A C 1
ATOM 715 O O . GLU A 1 90 ? -0.861 8.253 -2.081 1.00 97.38 90 GLU A O 1
ATOM 720 N N . LEU A 1 91 ? -1.410 6.089 -1.843 1.00 97.62 91 LEU A N 1
ATOM 721 C CA . LEU A 1 91 ? -0.373 5.769 -0.860 1.00 97.62 91 LEU A CA 1
ATOM 722 C C . LEU A 1 91 ? 1.020 5.982 -1.466 1.00 97.62 91 LEU A C 1
ATOM 724 O O . LEU A 1 91 ? 1.832 6.707 -0.894 1.00 97.62 91 LEU A O 1
ATOM 728 N N . TRP A 1 92 ? 1.258 5.446 -2.667 1.00 95.81 92 TRP A N 1
ATOM 729 C CA . TRP A 1 92 ? 2.520 5.658 -3.378 1.00 95.81 92 TRP A CA 1
ATOM 730 C C . TRP A 1 92 ? 2.823 7.149 -3.576 1.00 95.81 92 TRP A C 1
ATOM 732 O O . TRP A 1 92 ? 3.926 7.602 -3.282 1.00 95.81 92 TRP A O 1
ATOM 742 N N . SER A 1 93 ? 1.825 7.930 -4.006 1.00 94.19 93 SER A N 1
ATOM 743 C CA . SER A 1 93 ? 1.966 9.374 -4.223 1.00 94.19 93 SER A CA 1
ATOM 744 C C . SER A 1 93 ? 2.199 10.163 -2.934 1.00 94.19 93 SER A C 1
ATOM 746 O O . SER A 1 93 ? 2.888 11.180 -2.973 1.00 94.19 93 SER A O 1
ATOM 748 N N . ARG A 1 94 ? 1.613 9.744 -1.804 1.00 94.56 94 ARG A N 1
ATOM 749 C CA . ARG A 1 94 ? 1.859 10.367 -0.493 1.00 94.56 94 ARG A CA 1
ATOM 750 C C . ARG A 1 94 ? 3.275 10.073 0.007 1.00 94.56 94 ARG A C 1
ATOM 752 O O . ARG A 1 94 ? 3.828 10.880 0.753 1.00 94.56 94 ARG A O 1
ATOM 759 N N . HIS A 1 95 ? 3.858 8.963 -0.440 1.00 92.94 95 HIS A N 1
ATOM 760 C CA . HIS A 1 95 ? 5.281 8.645 -0.353 1.00 92.94 95 HIS A CA 1
ATOM 761 C C . HIS A 1 95 ? 5.855 8.597 1.075 1.00 92.94 95 HIS A C 1
ATOM 763 O O . HIS A 1 95 ? 7.017 8.925 1.313 1.00 92.94 95 HIS A O 1
ATOM 769 N N . GLY A 1 96 ? 5.044 8.206 2.061 1.00 93.25 96 GLY A N 1
ATOM 770 C CA . GLY A 1 96 ? 5.570 7.783 3.361 1.00 93.25 96 GLY A CA 1
ATOM 771 C C . GLY A 1 96 ? 6.150 6.374 3.269 1.00 93.25 96 GLY A C 1
ATOM 772 O O . GLY A 1 96 ? 5.688 5.578 2.453 1.00 93.25 96 GLY A O 1
ATOM 773 N N . ARG A 1 97 ? 7.119 6.020 4.115 1.00 93.00 97 ARG A N 1
ATOM 774 C CA . ARG A 1 97 ? 7.725 4.678 4.079 1.00 93.00 97 ARG A CA 1
ATOM 775 C C . ARG A 1 97 ? 6.674 3.578 4.261 1.00 93.00 97 ARG A C 1
ATOM 777 O O . ARG A 1 97 ? 6.632 2.621 3.495 1.00 93.00 97 ARG A O 1
ATOM 784 N N . GLU A 1 98 ? 5.799 3.732 5.253 1.00 95.44 98 GLU A N 1
ATOM 785 C CA . GLU A 1 98 ? 4.710 2.785 5.510 1.00 95.44 98 GLU A CA 1
ATOM 786 C C . GLU A 1 98 ? 3.669 2.774 4.382 1.00 95.44 98 GLU A C 1
ATOM 788 O O . GLU A 1 98 ? 3.089 1.731 4.094 1.00 95.44 98 GLU A O 1
ATOM 793 N N . ASP A 1 99 ? 3.463 3.909 3.705 1.00 96.94 99 ASP A N 1
ATOM 794 C CA . ASP A 1 99 ? 2.579 3.971 2.540 1.00 96.94 99 ASP A CA 1
ATOM 795 C C . ASP A 1 99 ? 3.122 3.199 1.356 1.00 96.94 99 ASP A C 1
ATOM 797 O O . ASP A 1 99 ? 2.371 2.476 0.708 1.00 96.94 99 ASP A O 1
ATOM 801 N N . VAL A 1 100 ? 4.409 3.360 1.068 1.00 96.00 100 VAL A N 1
ATOM 802 C CA . VAL A 1 100 ? 5.085 2.632 -0.003 1.00 96.00 100 VAL A CA 1
ATOM 803 C C . VAL A 1 100 ? 5.049 1.136 0.294 1.00 96.00 100 VAL A C 1
ATOM 805 O O . VAL A 1 100 ? 4.658 0.357 -0.571 1.00 96.00 100 VAL A O 1
ATOM 808 N N . ALA A 1 101 ? 5.352 0.738 1.532 1.00 96.81 101 ALA A N 1
ATOM 809 C CA . ALA A 1 101 ? 5.290 -0.660 1.943 1.00 96.81 101 ALA A CA 1
ATOM 810 C C . ALA A 1 101 ? 3.871 -1.243 1.822 1.00 96.81 101 ALA A C 1
ATOM 812 O O . ALA A 1 101 ? 3.681 -2.325 1.268 1.00 96.81 101 ALA A O 1
ATOM 813 N N . LEU A 1 102 ? 2.845 -0.514 2.270 1.00 98.44 102 LEU A N 1
ATOM 814 C CA . LEU A 1 102 ? 1.464 -0.964 2.120 1.00 98.44 102 LEU A CA 1
ATOM 815 C C . LEU A 1 102 ? 1.006 -0.963 0.655 1.00 98.44 102 LEU A C 1
ATOM 817 O O . LEU A 1 102 ? 0.257 -1.847 0.245 1.00 98.44 102 LEU A O 1
ATOM 821 N N . SER A 1 103 ? 1.459 -0.000 -0.147 1.00 98.06 103 SER A N 1
ATOM 822 C CA . SER A 1 103 ? 1.201 0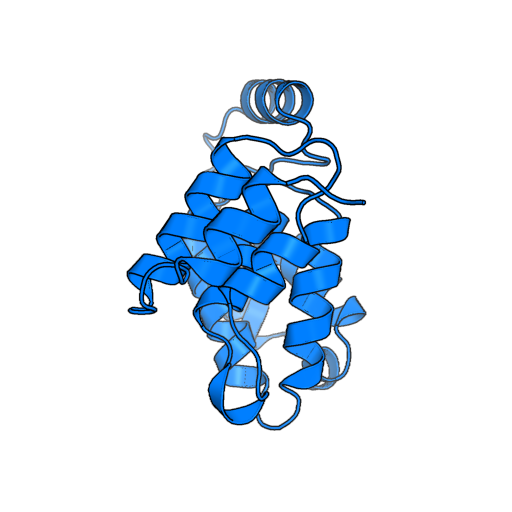.043 -1.587 1.00 98.06 103 SER A CA 1
ATOM 823 C C . SER A 1 103 ? 1.794 -1.178 -2.290 1.00 98.06 103 SER A C 1
ATOM 825 O O . SER A 1 103 ? 1.096 -1.803 -3.080 1.00 98.06 103 SER A O 1
ATOM 827 N N . ALA A 1 104 ? 3.013 -1.591 -1.935 1.00 97.88 104 ALA A N 1
ATOM 828 C CA . ALA A 1 104 ? 3.631 -2.820 -2.429 1.00 97.88 104 ALA A CA 1
ATOM 829 C C . ALA A 1 104 ? 2.844 -4.082 -2.037 1.00 97.88 104 ALA A C 1
ATOM 831 O O . ALA A 1 104 ? 2.603 -4.942 -2.883 1.00 97.88 104 ALA A O 1
ATOM 832 N N . LEU A 1 105 ? 2.383 -4.175 -0.784 1.00 98.38 105 LEU A N 1
ATOM 833 C CA . LEU A 1 105 ? 1.529 -5.281 -0.335 1.00 98.38 105 LEU A CA 1
ATOM 834 C C . LEU A 1 105 ? 0.215 -5.341 -1.127 1.00 98.38 105 LEU A C 1
ATOM 836 O O . LEU A 1 105 ? -0.213 -6.426 -1.519 1.00 98.38 105 LEU A O 1
ATOM 840 N N . LEU A 1 106 ? -0.420 -4.192 -1.380 1.00 98.12 106 LEU A N 1
ATOM 841 C CA . LEU A 1 106 ? -1.632 -4.121 -2.199 1.00 98.12 106 LEU A CA 1
ATOM 842 C C . LEU A 1 106 ? -1.339 -4.489 -3.653 1.00 98.12 106 LEU A C 1
ATOM 844 O O . LEU A 1 106 ? -2.041 -5.328 -4.204 1.00 98.12 106 LEU A O 1
ATOM 848 N N . LEU A 1 107 ? -0.294 -3.918 -4.251 1.00 97.94 107 LEU A N 1
ATOM 849 C CA . LEU A 1 107 ? 0.142 -4.247 -5.602 1.00 97.94 107 LEU A CA 1
ATOM 850 C C . LEU A 1 107 ? 0.316 -5.757 -5.760 1.00 97.94 107 LEU A C 1
ATOM 852 O O . LEU A 1 107 ? -0.245 -6.331 -6.672 1.00 97.94 107 LEU A O 1
ATOM 856 N N . ALA A 1 108 ? 1.026 -6.417 -4.850 1.00 97.56 108 ALA A N 1
ATOM 857 C CA . ALA A 1 108 ? 1.296 -7.843 -4.968 1.00 97.56 108 ALA A CA 1
ATOM 858 C C . ALA A 1 108 ? 0.046 -8.737 -4.832 1.00 97.56 108 ALA A C 1
ATOM 860 O O . ALA A 1 108 ? 0.014 -9.828 -5.401 1.00 97.56 108 ALA A O 1
ATOM 861 N N . ASN A 1 109 ? -0.971 -8.301 -4.078 1.00 96.94 109 ASN A N 1
ATOM 862 C CA . ASN A 1 109 ? -2.096 -9.153 -3.668 1.00 96.94 109 ASN A CA 1
ATOM 863 C C . ASN A 1 109 ? -3.448 -8.785 -4.301 1.00 96.94 109 ASN A C 1
ATOM 865 O O . ASN A 1 109 ? -4.430 -9.498 -4.083 1.00 96.94 109 ASN A O 1
ATOM 869 N N . LEU A 1 110 ? -3.544 -7.685 -5.050 1.00 95.75 110 LEU A N 1
ATOM 870 C CA . LEU A 1 110 ? -4.763 -7.361 -5.790 1.00 95.75 110 LEU A CA 1
ATOM 871 C C . LEU A 1 110 ? -4.930 -8.282 -7.006 1.00 95.75 110 LEU A C 1
ATOM 873 O O . LEU A 1 110 ? -3.963 -8.756 -7.600 1.00 95.75 110 LEU A O 1
ATOM 877 N N . ASP A 1 111 ? -6.185 -8.536 -7.384 1.00 93.69 111 ASP A N 1
ATOM 878 C CA . ASP A 1 111 ? -6.512 -9.458 -8.474 1.00 93.69 111 ASP A CA 1
ATOM 879 C C . ASP A 1 111 ? -6.214 -8.833 -9.845 1.00 93.69 111 ASP A C 1
ATOM 881 O O . ASP A 1 111 ? -7.054 -8.195 -10.488 1.00 93.69 111 ASP A O 1
ATOM 885 N N . HIS A 1 112 ? -4.970 -9.013 -10.276 1.00 94.31 112 HIS A N 1
ATOM 886 C CA . HIS A 1 112 ? -4.466 -8.571 -11.567 1.00 94.31 112 HIS A CA 1
ATOM 887 C C . HIS A 1 112 ? -5.175 -9.230 -12.750 1.00 94.31 112 HIS A C 1
ATOM 889 O O . HIS A 1 112 ? -5.397 -8.563 -13.762 1.00 94.31 112 HIS A O 1
ATOM 895 N N . GLN A 1 113 ? -5.573 -10.500 -12.615 1.00 92.81 113 GLN A N 1
ATOM 896 C CA . GLN A 1 113 ? -6.253 -11.248 -13.673 1.00 92.81 113 GLN A CA 1
ATOM 897 C C . GLN A 1 113 ? -7.641 -10.662 -13.928 1.00 92.81 113 GLN A C 1
ATOM 899 O O . GLN A 1 113 ? -7.964 -10.317 -15.063 1.00 92.81 113 GLN A O 1
ATOM 904 N N . ALA A 1 114 ? -8.431 -10.458 -12.870 1.00 91.56 114 ALA A N 1
ATOM 905 C CA . ALA A 1 114 ? -9.746 -9.831 -12.987 1.00 91.56 114 ALA A CA 1
ATOM 906 C C . ALA A 1 114 ? -9.663 -8.374 -13.471 1.00 91.56 114 ALA A C 1
ATOM 908 O O . ALA A 1 114 ? -10.548 -7.909 -14.189 1.00 91.56 114 ALA A O 1
ATOM 909 N N . ALA A 1 115 ? -8.605 -7.650 -13.095 1.00 91.44 115 ALA A N 1
ATOM 910 C CA . ALA A 1 115 ? -8.377 -6.276 -13.535 1.00 91.44 115 ALA A CA 1
ATOM 911 C C . ALA A 1 115 ? -7.791 -6.165 -14.957 1.00 91.44 115 ALA A C 1
ATOM 913 O O . ALA A 1 115 ? -7.750 -5.060 -15.498 1.00 91.44 115 ALA A O 1
ATOM 914 N N . GLY A 1 116 ? -7.325 -7.268 -15.556 1.00 94.19 116 GLY A N 1
ATOM 915 C CA . GLY A 1 116 ? -6.617 -7.255 -16.840 1.00 94.19 116 GLY A CA 1
ATOM 916 C C . GLY A 1 116 ? -5.329 -6.427 -16.800 1.00 94.19 116 GLY A C 1
ATOM 917 O O . GLY A 1 116 ? -5.032 -5.697 -17.743 1.00 94.19 116 GLY A O 1
ATOM 918 N N . THR A 1 117 ? -4.599 -6.485 -15.685 1.00 94.94 117 THR A N 1
ATOM 919 C CA . THR A 1 117 ? -3.366 -5.713 -15.462 1.00 94.94 117 THR A CA 1
ATOM 920 C C . THR A 1 117 ? -2.191 -6.626 -15.145 1.00 94.94 117 THR A C 1
ATOM 922 O O . THR A 1 117 ? -2.386 -7.775 -14.766 1.00 94.94 117 THR A O 1
ATOM 925 N N . ASP A 1 118 ? 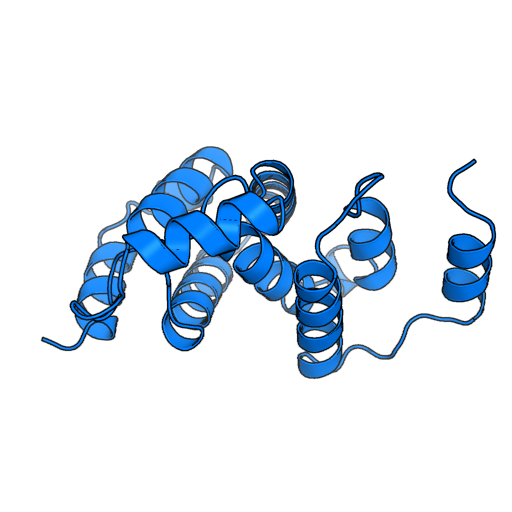-0.975 -6.094 -15.250 1.00 95.88 118 ASP A N 1
ATOM 926 C CA . ASP A 1 118 ? 0.256 -6.769 -14.843 1.00 95.88 118 ASP A CA 1
ATOM 927 C C . ASP A 1 118 ? 0.930 -5.988 -13.693 1.00 95.88 118 ASP A C 1
ATOM 929 O O . ASP A 1 118 ? 1.011 -4.752 -13.758 1.00 95.88 118 ASP A O 1
ATOM 933 N N . PRO A 1 119 ? 1.389 -6.660 -12.617 1.00 96.69 119 PRO A N 1
ATOM 934 C CA . PRO A 1 119 ? 2.011 -5.997 -11.470 1.00 96.69 119 PRO A CA 1
ATOM 935 C C . PRO A 1 119 ? 3.283 -5.232 -11.835 1.00 96.69 119 PRO A C 1
ATOM 937 O O . PRO A 1 119 ? 3.530 -4.167 -11.269 1.00 96.69 119 PRO A O 1
ATOM 940 N N . TRP A 1 120 ? 4.078 -5.725 -12.788 1.00 96.44 120 TRP A N 1
ATOM 941 C CA . TRP A 1 120 ? 5.319 -5.074 -13.202 1.00 96.44 120 TRP A CA 1
ATOM 942 C C . TRP A 1 120 ? 5.056 -3.833 -14.045 1.00 96.44 120 TRP A C 1
ATOM 944 O O . TRP A 1 120 ? 5.710 -2.806 -13.845 1.00 96.44 120 TRP A O 1
ATOM 954 N N . ASP A 1 121 ? 4.062 -3.886 -14.931 1.00 95.00 121 ASP A N 1
ATOM 955 C CA . ASP A 1 121 ? 3.612 -2.707 -15.670 1.00 95.00 121 ASP A CA 1
ATOM 956 C C . ASP A 1 121 ? 3.100 -1.629 -14.709 1.00 95.00 121 ASP A C 1
ATOM 958 O O . ASP A 1 121 ? 3.485 -0.460 -14.819 1.00 95.00 121 ASP A O 1
ATOM 962 N N . ILE A 1 122 ? 2.308 -2.017 -13.704 1.00 95.50 122 ILE A N 1
ATOM 963 C CA . ILE A 1 122 ? 1.834 -1.082 -12.682 1.00 95.50 122 ILE A CA 1
ATOM 964 C C . ILE A 1 122 ? 3.008 -0.512 -11.884 1.00 95.50 122 ILE A C 1
ATOM 966 O O . ILE A 1 122 ? 3.103 0.713 -11.789 1.00 95.50 122 ILE A O 1
ATOM 970 N N . LEU A 1 123 ? 3.915 -1.347 -11.367 1.00 95.12 123 LEU A N 1
ATOM 971 C CA . LEU A 1 123 ? 5.091 -0.894 -10.617 1.00 95.12 123 LEU A CA 1
ATOM 972 C C . LEU A 1 123 ? 5.909 0.111 -11.430 1.00 95.12 123 LEU A C 1
ATOM 974 O O . LEU A 1 123 ? 6.178 1.214 -10.960 1.00 95.12 123 LEU A O 1
ATOM 978 N N . SER A 1 124 ? 6.227 -0.219 -12.683 1.00 92.88 124 SER A N 1
ATOM 979 C CA . SER A 1 124 ? 6.999 0.658 -13.568 1.00 92.88 124 SER A CA 1
ATOM 980 C C . SER A 1 124 ? 6.308 2.001 -13.835 1.00 92.88 124 SER A C 1
ATOM 982 O O . SER A 1 124 ? 6.980 3.023 -14.004 1.00 92.88 124 SER A O 1
ATOM 984 N N . SER A 1 125 ? 4.969 2.028 -13.814 1.00 91.81 125 SER A N 1
ATOM 985 C CA . SER A 1 125 ? 4.173 3.253 -13.942 1.00 91.81 125 SER A CA 1
ATOM 986 C C . SER A 1 125 ? 4.182 4.125 -12.681 1.00 91.81 125 SER A C 1
ATOM 988 O O . SER A 1 125 ? 3.977 5.332 -12.788 1.00 91.81 125 SER A O 1
ATOM 990 N N . LEU A 1 126 ? 4.419 3.541 -11.499 1.00 91.50 126 LEU A N 1
ATOM 991 C CA . LEU A 1 126 ? 4.413 4.254 -10.215 1.00 91.50 126 LEU A CA 1
ATOM 992 C C . LEU A 1 126 ? 5.735 4.975 -9.928 1.00 91.50 126 LEU A C 1
ATOM 994 O O . LEU A 1 126 ? 5.726 6.048 -9.332 1.00 91.50 126 LEU A O 1
ATOM 998 N N . ILE A 1 127 ? 6.858 4.404 -10.366 1.00 89.12 127 ILE A N 1
ATOM 999 C CA . ILE A 1 127 ? 8.215 4.910 -10.106 1.00 89.12 127 ILE A CA 1
ATOM 1000 C C . ILE A 1 127 ? 8.344 6.382 -10.541 1.00 89.12 127 ILE A C 1
ATOM 1002 O O . ILE A 1 127 ? 8.042 6.723 -11.681 1.00 89.12 127 ILE A O 1
ATOM 1006 N N . ASN A 1 128 ? 8.781 7.287 -9.671 1.00 83.25 128 ASN A N 1
ATOM 1007 C CA . ASN A 1 128 ? 9.080 8.672 -10.043 1.00 83.25 128 ASN A CA 1
ATOM 1008 C C . ASN A 1 128 ? 10.487 8.802 -10.653 1.00 83.25 128 ASN A C 1
ATOM 1010 O O . ASN A 1 128 ? 11.208 7.828 -10.842 1.00 83.25 128 ASN A O 1
ATOM 1014 N N . THR A 1 129 ? 10.907 10.026 -10.985 1.00 81.19 129 THR A N 1
ATOM 1015 C CA . THR A 1 129 ? 12.269 10.290 -11.493 1.00 81.19 129 THR A CA 1
ATOM 1016 C C . THR A 1 129 ? 13.364 9.913 -10.496 1.00 81.19 129 THR A C 1
ATOM 1018 O O . THR A 1 129 ? 14.493 9.635 -10.898 1.00 81.19 129 THR A O 1
ATOM 1021 N N . LYS A 1 130 ? 13.040 9.917 -9.202 1.00 82.38 130 LYS A N 1
ATOM 1022 C CA . LYS A 1 130 ? 13.888 9.455 -8.108 1.00 82.38 130 LYS A CA 1
ATOM 1023 C C . LYS A 1 130 ? 13.022 8.646 -7.160 1.00 82.38 130 LYS A C 1
ATOM 1025 O O . LYS A 1 130 ? 11.946 9.104 -6.794 1.00 82.38 130 LYS A O 1
ATOM 1030 N N . GLU A 1 131 ? 13.517 7.483 -6.769 1.00 86.38 131 GLU A N 1
ATOM 1031 C CA . GLU A 1 131 ? 12.877 6.610 -5.792 1.00 86.38 131 GLU A CA 1
ATOM 1032 C C . GLU A 1 131 ? 13.937 6.068 -4.827 1.00 86.38 131 GLU A C 1
ATOM 1034 O O . GLU A 1 131 ? 15.071 5.815 -5.258 1.00 86.38 131 GLU A O 1
ATOM 1039 N N . PRO A 1 132 ? 13.598 5.873 -3.542 1.00 86.75 132 PRO A N 1
ATOM 1040 C CA . PRO A 1 132 ? 14.451 5.147 -2.613 1.00 86.75 132 PRO A CA 1
ATOM 1041 C C . PRO A 1 132 ? 14.699 3.721 -3.128 1.00 86.75 132 PRO A C 1
ATOM 1043 O O . PRO A 1 132 ? 13.779 3.033 -3.573 1.00 86.75 132 PRO A O 1
ATOM 1046 N N . ALA A 1 133 ? 15.945 3.246 -3.088 1.00 88.44 133 ALA A N 1
ATOM 1047 C CA . ALA A 1 133 ? 16.265 1.907 -3.591 1.00 88.44 133 ALA A CA 1
ATOM 1048 C C . ALA A 1 133 ? 15.536 0.802 -2.802 1.00 88.44 133 ALA A C 1
ATOM 1050 O O . ALA A 1 133 ? 15.090 -0.186 -3.380 1.00 88.44 133 ALA A O 1
ATOM 1051 N N . ASP A 1 134 ? 15.372 0.992 -1.493 1.00 86.00 134 ASP A N 1
ATOM 1052 C CA . ASP A 1 134 ? 14.621 0.103 -0.607 1.00 86.00 134 ASP A CA 1
ATOM 1053 C C . ASP A 1 134 ? 13.124 0.060 -0.946 1.00 86.00 134 ASP A C 1
ATOM 1055 O O . ASP A 1 134 ? 12.538 -1.017 -0.889 1.00 86.00 134 ASP A O 1
ATOM 1059 N N . ALA A 1 135 ? 12.516 1.174 -1.376 1.00 89.56 135 ALA A N 1
ATOM 1060 C CA . ALA A 1 135 ? 11.128 1.200 -1.855 1.00 89.56 135 ALA A CA 1
ATOM 1061 C C . ALA A 1 135 ? 10.918 0.268 -3.059 1.00 89.56 135 ALA A C 1
ATOM 1063 O O . ALA A 1 135 ? 9.952 -0.502 -3.114 1.00 89.56 135 ALA A O 1
ATOM 1064 N N . LEU A 1 136 ? 11.844 0.325 -4.023 1.00 92.38 136 LEU A N 1
ATOM 1065 C CA . LEU A 1 136 ? 11.807 -0.521 -5.215 1.00 92.38 136 LEU A CA 1
ATOM 1066 C C . LEU A 1 136 ? 12.032 -1.987 -4.857 1.00 92.38 136 LEU A C 1
ATOM 1068 O O . LEU A 1 136 ? 11.249 -2.836 -5.275 1.00 92.38 136 LEU A O 1
ATOM 1072 N N . LEU A 1 137 ? 13.069 -2.279 -4.066 1.00 94.12 137 LEU A N 1
ATOM 1073 C CA . LEU A 1 137 ? 13.393 -3.643 -3.644 1.00 94.12 137 LEU A CA 1
ATOM 1074 C C . LEU A 1 137 ? 12.240 -4.282 -2.873 1.00 94.12 137 LEU A C 1
ATOM 1076 O O . LEU A 1 137 ? 11.844 -5.393 -3.206 1.00 94.12 137 LEU A O 1
ATOM 1080 N N . LEU A 1 138 ? 11.640 -3.558 -1.926 1.00 94.12 138 LEU A N 1
ATOM 1081 C CA . LEU A 1 138 ? 10.474 -4.028 -1.181 1.00 94.12 138 LEU A CA 1
ATOM 1082 C C . LEU A 1 138 ? 9.321 -4.379 -2.128 1.00 94.12 138 LEU A C 1
ATOM 1084 O O . LEU A 1 138 ? 8.733 -5.452 -2.020 1.00 94.12 138 LEU A O 1
ATOM 1088 N N . SER A 1 139 ? 9.025 -3.504 -3.092 1.00 95.56 139 SER A N 1
ATOM 1089 C CA . SER A 1 139 ? 7.948 -3.736 -4.061 1.00 95.56 139 SER A CA 1
ATOM 1090 C C . SER A 1 139 ? 8.209 -4.960 -4.940 1.00 95.56 139 SER A C 1
ATOM 1092 O O . SER A 1 139 ? 7.315 -5.780 -5.138 1.00 95.56 139 SER A O 1
ATOM 1094 N N . ILE A 1 140 ? 9.443 -5.109 -5.429 1.00 96.31 140 ILE A N 1
ATOM 1095 C CA . ILE A 1 140 ? 9.883 -6.271 -6.211 1.00 96.31 140 ILE A CA 1
ATOM 1096 C C . ILE A 1 140 ? 9.737 -7.553 -5.381 1.00 96.31 140 ILE A C 1
ATOM 1098 O O . ILE A 1 140 ? 9.191 -8.543 -5.864 1.00 96.31 140 ILE A O 1
ATOM 1102 N N . GLU A 1 141 ? 10.197 -7.536 -4.130 1.00 96.94 141 GLU A N 1
ATOM 1103 C CA . GLU A 1 141 ? 10.120 -8.684 -3.232 1.00 96.94 141 GLU A CA 1
ATOM 1104 C C . GLU A 1 141 ? 8.681 -9.096 -2.928 1.00 96.94 141 GLU A C 1
ATOM 1106 O O . GLU A 1 141 ? 8.396 -10.289 -2.958 1.00 96.94 141 GLU A O 1
ATOM 1111 N N . GLU A 1 142 ? 7.767 -8.158 -2.653 1.00 97.75 142 GLU A N 1
ATOM 1112 C CA . GLU A 1 142 ? 6.363 -8.506 -2.394 1.00 97.75 142 GLU A CA 1
ATOM 1113 C C . GLU A 1 142 ? 5.688 -9.110 -3.628 1.00 97.75 142 GLU A C 1
ATOM 1115 O O . GLU A 1 142 ? 4.981 -10.110 -3.499 1.00 97.75 142 GLU A O 1
ATOM 1120 N N . VAL A 1 143 ? 5.943 -8.569 -4.825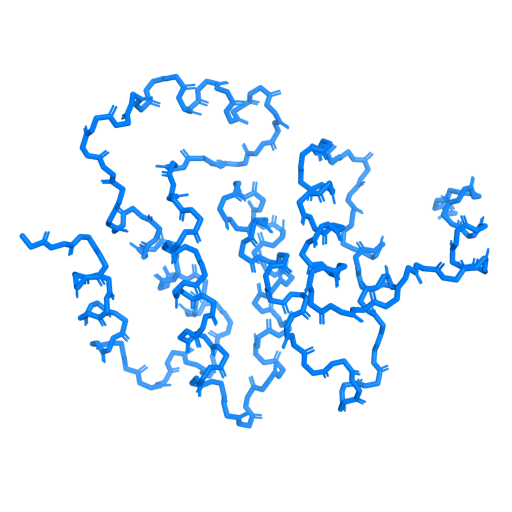 1.00 97.56 143 VAL A N 1
ATOM 1121 C CA . VAL A 1 143 ? 5.403 -9.125 -6.077 1.00 97.56 143 VAL A CA 1
ATOM 1122 C C . VAL A 1 143 ? 5.907 -10.557 -6.292 1.00 97.56 143 VAL A C 1
ATOM 1124 O O . VAL A 1 143 ? 5.107 -11.460 -6.536 1.00 97.56 143 VAL A O 1
ATOM 1127 N N . LEU A 1 144 ? 7.208 -10.807 -6.119 1.00 97.31 144 LEU A N 1
ATOM 1128 C CA . LEU A 1 144 ? 7.769 -12.160 -6.231 1.00 97.31 144 LEU A CA 1
ATOM 1129 C C . LEU A 1 144 ? 7.258 -13.097 -5.127 1.00 97.31 144 LEU A C 1
ATOM 1131 O O . LEU A 1 144 ? 6.951 -14.259 -5.390 1.00 97.31 144 LEU A O 1
ATOM 1135 N N . ARG A 1 145 ? 7.126 -12.604 -3.889 1.00 96.25 145 ARG A N 1
ATOM 1136 C CA . ARG A 1 145 ? 6.625 -13.371 -2.736 1.00 96.25 145 ARG A CA 1
ATOM 1137 C C . ARG A 1 145 ? 5.167 -13.789 -2.909 1.00 96.25 145 ARG A C 1
ATOM 1139 O O . ARG A 1 145 ? 4.800 -14.867 -2.451 1.00 96.25 145 ARG A O 1
ATOM 1146 N N . ALA A 1 146 ? 4.359 -12.982 -3.594 1.00 96.00 146 ALA A N 1
ATOM 1147 C CA . ALA A 1 146 ? 2.990 -13.330 -3.973 1.00 96.00 146 ALA A CA 1
ATOM 1148 C C . ALA A 1 146 ? 2.908 -14.359 -5.121 1.00 96.00 146 ALA A C 1
ATOM 1150 O O . ALA A 1 146 ? 1.813 -14.761 -5.508 1.00 96.00 146 ALA A O 1
ATOM 1151 N N . GLY A 1 147 ? 4.047 -14.826 -5.644 1.00 96.25 147 GLY A N 1
ATOM 1152 C CA . GLY A 1 147 ? 4.114 -15.879 -6.657 1.00 96.25 147 GLY A CA 1
ATOM 1153 C C . GLY A 1 147 ? 3.984 -15.380 -8.094 1.00 96.25 147 GLY A C 1
ATOM 1154 O O . GLY A 1 147 ? 3.878 -16.199 -9.009 1.00 96.25 147 GLY A O 1
ATOM 1155 N N . HIS A 1 148 ? 4.012 -14.064 -8.320 1.00 95.75 148 HIS A N 1
ATOM 1156 C CA . HIS A 1 148 ? 4.107 -13.528 -9.675 1.00 95.75 148 HIS A CA 1
ATOM 1157 C C . HIS A 1 148 ? 5.471 -13.891 -10.270 1.00 95.75 148 HIS A C 1
ATOM 1159 O O . HIS A 1 148 ? 6.500 -13.843 -9.593 1.00 95.75 148 HIS A O 1
ATOM 1165 N N . GLY A 1 149 ? 5.487 -14.254 -11.554 1.00 94.38 149 GLY A N 1
ATOM 1166 C CA . GLY A 1 149 ? 6.741 -14.428 -12.286 1.00 94.38 149 GLY A CA 1
ATOM 1167 C C . GLY A 1 149 ? 7.522 -13.115 -12.356 1.00 94.38 149 GLY A C 1
ATOM 1168 O O . GLY A 1 149 ? 6.965 -12.048 -12.118 1.00 94.38 149 GLY A O 1
ATOM 1169 N N . GLY A 1 150 ? 8.807 -13.178 -12.704 1.00 93.75 150 GLY A N 1
ATOM 1170 C CA . GLY A 1 150 ? 9.577 -11.968 -12.999 1.00 93.75 150 GLY A CA 1
ATOM 1171 C C . GLY A 1 150 ? 9.045 -11.230 -14.239 1.00 93.75 150 GLY A C 1
ATOM 1172 O O . GLY A 1 150 ? 8.303 -11.818 -15.034 1.00 93.75 150 GLY A O 1
ATOM 1173 N N . PRO A 1 151 ? 9.441 -9.963 -14.444 1.00 93.75 151 PRO A N 1
ATOM 1174 C CA . PRO A 1 151 ? 9.032 -9.223 -15.625 1.00 93.75 151 PRO A CA 1
ATOM 1175 C C . PRO A 1 151 ? 9.584 -9.867 -16.898 1.00 93.75 151 PRO A C 1
ATOM 1177 O O . PRO A 1 151 ? 10.656 -10.476 -16.922 1.00 93.75 151 PRO A O 1
ATOM 1180 N N . SER A 1 152 ? 8.841 -9.727 -17.989 1.00 93.62 152 SER A N 1
ATOM 1181 C CA . SER A 1 152 ? 9.238 -10.252 -19.291 1.00 93.62 152 SER A CA 1
ATOM 1182 C C . SER A 1 152 ? 10.450 -9.509 -19.866 1.00 93.62 152 SER A C 1
ATOM 1184 O O . SER A 1 152 ? 10.708 -8.342 -19.568 1.00 93.62 152 SER A O 1
ATOM 1186 N N . ASN A 1 153 ? 11.161 -10.144 -20.802 1.00 92.44 153 ASN A N 1
ATOM 1187 C CA . ASN A 1 153 ? 12.255 -9.495 -21.537 1.00 92.44 153 ASN A CA 1
ATOM 1188 C C . ASN A 1 153 ? 11.811 -8.223 -22.283 1.00 92.44 153 ASN A C 1
ATOM 1190 O O . ASN A 1 153 ? 12.622 -7.322 -22.496 1.00 92.44 153 ASN A O 1
ATOM 1194 N N . VAL A 1 154 ? 10.543 -8.148 -22.701 1.00 91.56 154 VAL A N 1
ATOM 1195 C CA . VAL A 1 154 ? 9.982 -6.961 -23.362 1.00 91.56 154 VAL A CA 1
ATOM 1196 C C . VAL A 1 154 ? 9.873 -5.802 -22.370 1.00 91.56 154 VAL A C 1
ATOM 1198 O O . VAL A 1 154 ? 10.308 -4.696 -22.691 1.00 91.56 154 VAL A O 1
ATOM 1201 N N . GLN A 1 155 ? 9.377 -6.068 -21.158 1.00 92.12 155 GLN A N 1
ATOM 1202 C CA . GLN A 1 155 ? 9.298 -5.083 -20.074 1.00 92.12 155 GLN A CA 1
ATOM 1203 C C . GLN A 1 155 ? 10.693 -4.622 -19.635 1.00 92.12 155 GLN A C 1
ATOM 1205 O O . GLN A 1 155 ? 10.959 -3.426 -19.604 1.00 92.12 155 GLN A O 1
ATOM 1210 N N . TYR A 1 156 ? 11.638 -5.541 -19.416 1.00 89.06 156 TYR A N 1
ATOM 1211 C CA . TYR A 1 156 ? 13.015 -5.165 -19.072 1.00 89.06 156 TYR A CA 1
ATOM 1212 C C . TYR A 1 156 ? 13.651 -4.224 -20.102 1.00 89.06 156 TYR A C 1
ATOM 1214 O O . TYR A 1 156 ? 14.240 -3.203 -19.745 1.00 89.06 156 TYR A O 1
ATOM 1222 N N . ARG A 1 157 ? 13.517 -4.542 -21.396 1.00 88.94 157 ARG A N 1
ATOM 1223 C CA . ARG A 1 157 ? 14.076 -3.713 -22.474 1.00 88.94 157 ARG A CA 1
ATOM 1224 C C . ARG A 1 157 ? 13.454 -2.322 -22.515 1.00 88.94 157 ARG A C 1
ATOM 1226 O O . ARG A 1 157 ? 14.183 -1.357 -22.742 1.00 88.94 157 ARG A O 1
ATOM 1233 N N . SER A 1 158 ? 12.141 -2.208 -22.300 1.00 88.50 158 SER A N 1
ATOM 1234 C CA . SER A 1 158 ? 11.471 -0.905 -22.299 1.00 88.50 158 SER A CA 1
ATOM 1235 C C . SER A 1 158 ? 11.957 -0.035 -21.136 1.00 88.50 158 SER A C 1
ATOM 1237 O O . SER A 1 158 ? 12.234 1.147 -21.338 1.00 88.50 158 SER A O 1
ATOM 1239 N N . TRP A 1 159 ? 12.186 -0.619 -19.958 1.00 86.62 159 TRP A N 1
ATOM 1240 C CA . TRP A 1 159 ? 12.711 0.103 -18.796 1.00 86.62 159 TRP A CA 1
ATOM 1241 C C . TRP A 1 159 ? 14.151 0.585 -18.999 1.00 86.62 159 TRP A C 1
ATOM 1243 O O . TRP A 1 159 ? 14.471 1.722 -18.656 1.00 86.62 159 TRP A O 1
ATOM 1253 N N . CYS A 1 160 ? 15.009 -0.233 -19.618 1.00 83.38 160 CYS A N 1
ATOM 1254 C CA . CYS A 1 160 ? 16.387 0.156 -19.938 1.00 83.38 160 CYS A CA 1
ATOM 1255 C C . CYS A 1 160 ? 16.476 1.273 -20.987 1.00 83.38 160 CYS A C 1
ATOM 1257 O O . CYS A 1 160 ? 17.469 1.996 -21.017 1.00 83.38 160 CYS A O 1
ATOM 1259 N N . SER A 1 161 ? 15.457 1.434 -21.837 1.00 80.06 161 SER A N 1
ATOM 1260 C CA . SER A 1 161 ? 15.409 2.526 -22.818 1.00 80.06 161 SER A CA 1
ATOM 1261 C C . SER A 1 161 ? 15.022 3.889 -22.226 1.00 80.06 161 SER A C 1
ATOM 1263 O O . SER A 1 161 ? 15.025 4.884 -22.949 1.00 80.06 161 SER A O 1
ATOM 1265 N N . GLY A 1 162 ? 14.742 3.944 -20.917 1.00 67.38 162 GLY A N 1
ATOM 1266 C CA . GLY A 1 162 ? 14.304 5.146 -20.211 1.00 67.38 162 GLY A CA 1
ATOM 1267 C C . GLY A 1 162 ? 12.851 5.524 -20.515 1.00 67.38 162 GLY A C 1
ATOM 1268 O O . GLY A 1 162 ? 12.224 5.008 -21.441 1.00 67.38 162 GLY A O 1
ATOM 1269 N N . ARG A 1 163 ? 12.293 6.445 -19.721 1.00 64.81 163 ARG A N 1
ATOM 1270 C CA . ARG A 1 163 ? 11.036 7.112 -20.090 1.00 64.81 163 ARG A CA 1
ATOM 1271 C C . ARG A 1 163 ? 11.343 8.093 -21.220 1.00 64.81 163 ARG A C 1
ATOM 1273 O O . ARG A 1 163 ? 12.235 8.923 -21.058 1.00 64.81 163 ARG A O 1
ATOM 1280 N N . ARG A 1 164 ? 10.647 7.950 -22.350 1.00 55.09 164 ARG A N 1
ATOM 1281 C CA . ARG A 1 164 ? 10.676 8.949 -23.427 1.00 55.09 164 ARG A CA 1
ATOM 1282 C C . ARG A 1 164 ? 10.041 10.254 -22.970 1.00 55.09 164 ARG A C 1
ATOM 1284 O O . ARG A 1 164 ? 9.072 10.174 -22.182 1.00 55.09 164 ARG A O 1
#

Foldseek 3Di:
DALLVVLVVLLVPDDLCLLVALVSLLVSVVVSQLRRQDPPPPLVVQQVVCVVQPAPEGNRRDPVSLVSSLVSSVVSNVVVLVSLVVNLLVLLVNRHPSSLLSSLLSLQPRDCVVVVHDSLVVLLVSDDPDHRPVSSVSSQVSNVVSVHDDDDPVSVVVVVVPDD

Radius of gyration: 16.19 Å; chains: 1; bounding box: 36×28×49 Å

Sequence (164 aa):
MSGVLVLDEFLESQPKRVHKSHRKLARVVREAYPIGVPALIMKSSTDRLGASAGYSFHLGTPDDILRRIASWLITHAKSNQDVLWRLMRELWSRHGREDVALSALLLANLDHQAAGTDPWDILSSLINTKEPADALLLSIEEVLRAGHGGPSNVQYRSWCSGRR